Protein AF-A0A2A4T1X9-F1 (afdb_monomer_lite)

Secondary structure (DSSP, 8-state):
--HHHHHHHHHHHHHHHTPPPPPTT------SS--SEEEETTEEEEEGGGS-GGGTTTTS-HHHHHHHHHHHHHHHHHHHT--EEEEESSTTS--EEEE-

Sequence (100 aa):
MDTKKLIQELNVIFKQRGWELLPEDNNFKDSDWWDGSIIQVDTLYIDRNYIPYGKCRHDFTYSELDNYVMEYIKPICKKYGINGVIVGLCPGAGINYINI

Radius of gyration: 12.68 Å; chains: 1; bounding box: 30×29×30 Å

Foldseek 3Di:
DPQLVLLVVVQVVLVVVVFARFDNVLDPPPDLWDDGWHDDPQETEGECNRPPCVVVVVPDDPVVVVVVSCVRSVVSSVVVRRQWYWYAGTPPGDIDIDGD

pLDDT: mean 76.11, std 14.56, range [41.19, 93.19]

Structure (mmCIF, N/CA/C/O backbone):
data_AF-A0A2A4T1X9-F1
#
_entry.id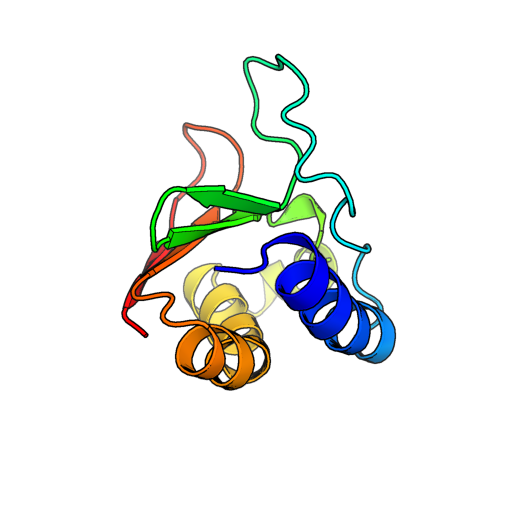   AF-A0A2A4T1X9-F1
#
loop_
_atom_site.group_PDB
_atom_site.id
_atom_site.type_symbol
_atom_site.label_atom_id
_atom_site.label_alt_id
_atom_site.label_comp_id
_atom_site.label_asym_id
_atom_site.label_entity_id
_atom_site.label_seq_id
_atom_site.pdbx_PDB_ins_code
_atom_site.Cartn_x
_atom_site.Cartn_y
_atom_site.Cartn_z
_atom_site.occupancy
_atom_site.B_iso_or_equiv
_atom_site.auth_seq_id
_atom_site.auth_comp_id
_atom_site.auth_asym_id
_atom_site.auth_atom_id
_atom_site.pdbx_PDB_model_num
ATOM 1 N N . MET A 1 1 ? -14.376 2.172 10.202 1.00 72.12 1 MET A N 1
ATOM 2 C CA . MET A 1 1 ? -12.994 1.674 10.052 1.00 72.12 1 MET A CA 1
ATOM 3 C C . MET A 1 1 ? -12.051 2.692 10.673 1.00 72.12 1 MET A C 1
ATOM 5 O O . MET A 1 1 ? -12.262 3.878 10.462 1.00 72.12 1 MET A O 1
ATOM 9 N N . ASP A 1 2 ? -11.075 2.256 11.470 1.00 80.38 2 ASP A N 1
ATOM 10 C CA . ASP A 1 2 ? -10.060 3.149 12.047 1.00 80.38 2 ASP A CA 1
ATOM 11 C C . ASP A 1 2 ? -8.918 3.344 11.039 1.00 80.38 2 ASP A C 1
ATOM 13 O O . ASP A 1 2 ? -7.953 2.577 11.006 1.00 80.38 2 ASP A O 1
ATOM 17 N N . THR A 1 3 ? -9.084 4.340 10.167 1.00 77.94 3 THR A N 1
ATOM 18 C CA . THR A 1 3 ? -8.148 4.663 9.080 1.00 77.94 3 THR A CA 1
ATOM 19 C C . THR A 1 3 ? -6.746 4.970 9.602 1.00 77.94 3 THR A C 1
ATOM 21 O O . THR A 1 3 ? -5.769 4.519 9.009 1.00 77.94 3 THR A O 1
ATOM 24 N N . LYS A 1 4 ? -6.628 5.663 10.744 1.00 82.12 4 LYS A N 1
ATOM 25 C CA . LYS A 1 4 ? -5.326 5.997 11.341 1.00 82.12 4 LYS A CA 1
ATOM 26 C C . LYS A 1 4 ? -4.581 4.739 11.763 1.00 82.12 4 LYS A C 1
ATOM 28 O O . LYS A 1 4 ? -3.412 4.571 11.427 1.00 82.12 4 LYS A O 1
ATOM 33 N N . LYS A 1 5 ? -5.269 3.815 12.435 1.00 87.12 5 LYS A N 1
ATOM 34 C CA . LYS A 1 5 ? -4.666 2.545 12.849 1.00 87.12 5 LYS A CA 1
ATOM 35 C C . LYS A 1 5 ? -4.304 1.651 11.659 1.00 87.12 5 LYS A C 1
ATOM 37 O O . LYS A 1 5 ? -3.262 1.006 11.689 1.00 87.12 5 LYS A O 1
ATOM 42 N N . LEU A 1 6 ? -5.127 1.625 10.608 1.00 87.31 6 LEU A N 1
ATOM 43 C CA . LEU A 1 6 ? -4.796 0.915 9.369 1.00 87.31 6 LEU A CA 1
ATOM 44 C C . LEU A 1 6 ? -3.504 1.468 8.749 1.00 87.31 6 LEU A C 1
ATOM 46 O O . LEU A 1 6 ? -2.601 0.688 8.455 1.00 87.31 6 LEU A O 1
ATOM 50 N N . ILE A 1 7 ? -3.392 2.794 8.593 1.00 86.19 7 ILE A N 1
ATOM 51 C CA . ILE A 1 7 ? -2.199 3.441 8.021 1.00 86.19 7 ILE A CA 1
ATOM 52 C C . ILE A 1 7 ? -0.963 3.154 8.879 1.00 86.19 7 ILE A C 1
ATOM 54 O O . ILE A 1 7 ? 0.090 2.830 8.338 1.00 86.19 7 ILE A O 1
ATOM 58 N N . GLN A 1 8 ? -1.086 3.193 10.208 1.00 88.38 8 GLN A N 1
ATOM 59 C CA . GLN A 1 8 ? 0.006 2.827 11.116 1.00 88.38 8 GLN A CA 1
ATOM 60 C C . GLN A 1 8 ? 0.489 1.389 10.895 1.00 88.38 8 GLN A C 1
ATOM 62 O O . GLN A 1 8 ? 1.694 1.154 10.816 1.00 88.38 8 GLN A O 1
ATOM 67 N N . GLU A 1 9 ? -0.427 0.427 10.759 1.00 91.44 9 GLU A N 1
AT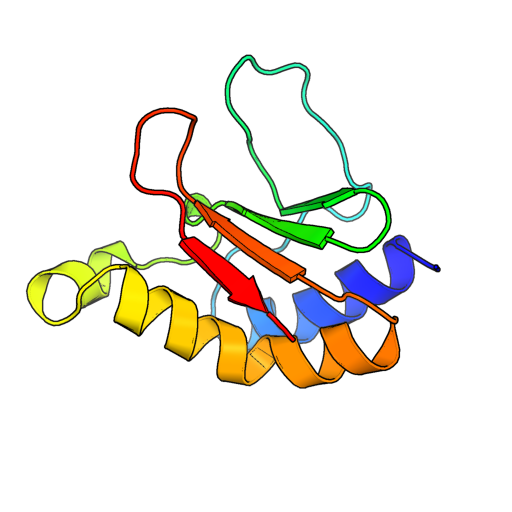OM 68 C CA . GLU A 1 9 ? -0.064 -0.968 10.494 1.00 91.44 9 GLU A CA 1
ATOM 69 C C . GLU A 1 9 ? 0.549 -1.150 9.095 1.00 91.44 9 GLU A C 1
ATOM 71 O O . GLU A 1 9 ? 1.542 -1.867 8.956 1.00 91.44 9 GLU A O 1
ATOM 76 N N . LEU A 1 10 ? 0.035 -0.463 8.067 1.00 89.94 10 LEU A N 1
ATOM 77 C CA . LEU A 1 10 ? 0.662 -0.448 6.739 1.00 89.94 10 LEU A CA 1
ATOM 78 C C . LEU A 1 10 ? 2.073 0.152 6.797 1.00 89.94 10 LEU A C 1
ATOM 80 O O . LEU A 1 10 ? 3.005 -0.417 6.236 1.00 89.94 10 LEU A O 1
ATOM 84 N N . ASN A 1 11 ? 2.274 1.242 7.538 1.00 90.12 11 ASN A N 1
ATOM 85 C CA . ASN A 1 11 ? 3.575 1.895 7.673 1.00 90.12 11 ASN A CA 1
ATOM 86 C C . ASN A 1 11 ? 4.633 1.017 8.353 1.00 90.12 11 ASN A C 1
ATOM 88 O O . ASN A 1 11 ? 5.824 1.174 8.074 1.00 90.12 11 ASN A O 1
ATOM 92 N N . VAL A 1 12 ? 4.235 0.037 9.172 1.00 93.19 12 VAL A N 1
ATOM 93 C CA . VAL A 1 12 ? 5.162 -1.000 9.658 1.00 93.19 12 VAL A CA 1
ATOM 94 C C . VAL A 1 12 ? 5.720 -1.817 8.489 1.00 93.19 12 VAL A C 1
ATOM 96 O O . VAL A 1 12 ? 6.933 -2.029 8.424 1.00 93.19 12 VAL A O 1
ATOM 99 N N . ILE A 1 13 ? 4.871 -2.227 7.541 1.00 91.81 13 ILE A N 1
ATOM 100 C CA . ILE A 1 13 ? 5.283 -2.970 6.339 1.00 91.81 13 ILE A CA 1
ATOM 101 C C . ILE A 1 13 ? 6.169 -2.103 5.447 1.00 91.81 13 ILE A C 1
ATOM 103 O O . ILE A 1 13 ? 7.250 -2.539 5.048 1.00 91.81 13 ILE A O 1
ATOM 107 N N . PHE A 1 14 ? 5.741 -0.871 5.163 1.00 89.25 14 PHE A N 1
ATOM 108 C CA . PHE A 1 14 ? 6.489 0.041 4.297 1.00 89.25 14 PHE A CA 1
ATOM 109 C C . PHE A 1 14 ? 7.892 0.299 4.860 1.00 89.25 14 PHE A C 1
ATOM 111 O O . PHE A 1 14 ? 8.881 0.165 4.138 1.00 89.25 14 PHE A O 1
ATOM 118 N N . LYS A 1 15 ? 8.011 0.517 6.177 1.00 91.00 15 LYS A N 1
ATOM 119 C CA . LYS A 1 15 ? 9.307 0.653 6.854 1.00 91.00 15 LYS A CA 1
ATOM 120 C C . LYS A 1 15 ? 10.182 -0.595 6.719 1.00 91.00 15 LYS A C 1
ATOM 122 O O . LYS A 1 15 ? 11.366 -0.473 6.418 1.00 91.00 15 LYS A O 1
ATOM 127 N N . GLN A 1 16 ? 9.625 -1.789 6.933 1.00 91.94 16 GLN A N 1
ATOM 128 C CA . GLN A 1 16 ? 10.365 -3.054 6.803 1.00 91.94 16 GLN A CA 1
ATOM 129 C C . GLN A 1 16 ? 10.875 -3.297 5.378 1.00 91.94 16 GLN A C 1
ATOM 131 O O . GLN A 1 16 ? 11.901 -3.949 5.193 1.00 91.94 16 GLN A O 1
ATOM 136 N N . ARG A 1 17 ? 10.166 -2.773 4.375 1.00 87.12 17 ARG A N 1
ATOM 137 C CA . ARG A 1 17 ? 10.484 -2.934 2.952 1.00 87.12 17 ARG A CA 1
ATOM 138 C C . ARG A 1 17 ? 11.347 -1.810 2.377 1.00 87.12 17 ARG A C 1
ATOM 140 O O . ARG A 1 17 ? 11.760 -1.906 1.224 1.00 87.12 17 ARG A O 1
ATOM 147 N N . GLY A 1 18 ? 11.635 -0.772 3.164 1.00 85.88 18 GLY A N 1
ATOM 148 C CA . GLY A 1 18 ? 12.352 0.415 2.694 1.00 85.88 18 GLY A CA 1
ATOM 149 C C . GLY A 1 18 ? 11.542 1.251 1.697 1.00 85.88 18 GLY A C 1
ATOM 150 O O . GLY A 1 18 ? 12.122 1.852 0.795 1.00 85.88 18 GLY A O 1
ATOM 151 N N . TRP A 1 19 ? 10.215 1.239 1.823 1.00 87.75 19 TRP A N 1
ATOM 152 C CA . TRP A 1 19 ? 9.280 2.062 1.052 1.00 87.75 19 TRP A CA 1
ATOM 153 C C . TRP A 1 19 ? 9.011 3.392 1.769 1.00 87.75 19 TRP A C 1
ATOM 155 O O . TRP A 1 19 ? 9.287 3.527 2.965 1.00 87.75 19 TRP A O 1
ATOM 165 N N . GLU A 1 20 ? 8.481 4.376 1.046 1.00 85.69 20 GLU A N 1
ATOM 166 C CA . GLU A 1 20 ? 8.140 5.677 1.623 1.00 85.69 20 GLU A CA 1
ATOM 167 C C . GLU A 1 20 ? 6.861 5.570 2.456 1.00 85.69 20 GLU A C 1
ATOM 169 O O . GLU A 1 20 ? 5.888 4.955 2.035 1.00 85.69 20 GLU A O 1
ATOM 174 N N . LEU A 1 21 ? 6.855 6.136 3.662 1.00 84.31 21 LEU A N 1
ATOM 175 C CA . LEU A 1 21 ? 5.721 5.982 4.570 1.00 84.31 21 LEU A CA 1
ATOM 176 C C . LEU A 1 21 ? 4.489 6.724 4.055 1.00 84.31 21 LEU A C 1
ATOM 178 O O . LEU A 1 21 ? 4.562 7.877 3.635 1.00 84.31 21 LEU A O 1
ATOM 182 N N . LEU A 1 22 ? 3.344 6.064 4.171 1.00 81.88 22 LEU A N 1
ATOM 183 C CA . LEU A 1 22 ? 2.038 6.627 3.885 1.00 81.88 22 LEU A CA 1
ATOM 184 C C . LEU A 1 22 ? 1.720 7.770 4.869 1.00 81.88 22 LEU A C 1
ATOM 186 O O . LEU A 1 22 ? 2.041 7.659 6.060 1.00 81.88 22 LEU A O 1
ATOM 190 N N . PRO A 1 23 ? 1.068 8.855 4.419 1.00 75.75 23 PRO A N 1
ATOM 191 C CA . PRO A 1 23 ? 0.735 9.990 5.275 1.00 75.75 23 PRO A CA 1
ATOM 192 C C . PRO A 1 23 ? -0.293 9.605 6.351 1.00 75.75 23 PRO A C 1
ATOM 194 O O . PRO A 1 23 ? -1.373 9.108 6.040 1.00 75.75 23 PRO A O 1
ATOM 197 N N . GLU A 1 24 ? 0.013 9.880 7.623 1.00 71.81 24 GLU A N 1
ATOM 198 C CA . GLU A 1 24 ? -0.807 9.446 8.772 1.00 71.81 24 GLU A CA 1
ATOM 199 C C . GLU A 1 24 ? -2.217 10.053 8.810 1.00 71.81 24 GLU A C 1
ATOM 201 O O . GLU A 1 24 ? -3.156 9.421 9.297 1.00 71.81 24 GLU A O 1
ATOM 206 N N . ASP A 1 25 ? -2.378 11.270 8.291 1.00 63.62 25 ASP A N 1
ATOM 207 C CA . ASP A 1 25 ? -3.641 12.007 8.371 1.00 63.62 25 ASP A CA 1
ATOM 208 C C . ASP A 1 25 ? -4.579 11.775 7.179 1.00 63.62 25 ASP A C 1
ATOM 210 O O . ASP A 1 25 ? -5.586 12.468 7.067 1.00 63.62 25 ASP A O 1
ATOM 214 N N . ASN A 1 26 ? -4.300 10.797 6.302 1.00 63.88 26 ASN A N 1
ATOM 215 C CA . ASN A 1 26 ? -5.071 10.599 5.061 1.00 63.88 26 ASN A CA 1
ATOM 216 C C . ASN A 1 26 ? -5.270 11.946 4.329 1.00 63.88 26 ASN A C 1
ATOM 218 O O . ASN A 1 26 ? -6.358 12.257 3.841 1.00 63.88 26 ASN A O 1
ATOM 222 N N . ASN A 1 27 ? -4.232 12.793 4.362 1.00 53.69 27 ASN A N 1
ATOM 223 C CA . ASN A 1 27 ? -4.295 14.157 3.863 1.00 53.69 27 ASN A CA 1
ATOM 224 C C . ASN A 1 27 ? -4.369 14.106 2.342 1.00 53.69 27 ASN A C 1
ATOM 226 O O . ASN A 1 27 ? -3.358 13.934 1.666 1.00 53.69 27 ASN A O 1
ATOM 230 N N . PHE A 1 28 ? -5.578 14.298 1.825 1.00 53.84 28 PHE A N 1
ATOM 231 C CA . PHE A 1 28 ? -5.791 14.759 0.466 1.00 53.84 28 PHE A CA 1
ATOM 232 C C . PHE A 1 28 ? -5.115 16.128 0.368 1.00 53.84 28 PHE A C 1
ATOM 234 O O . PHE A 1 28 ? -5.627 17.122 0.883 1.00 53.84 28 PHE A O 1
ATOM 241 N N . LYS A 1 29 ? -3.928 16.206 -0.237 1.00 44.53 29 LYS A N 1
ATOM 242 C CA . LYS A 1 29 ? -3.546 17.486 -0.825 1.00 44.53 29 LYS A CA 1
ATOM 243 C C . LYS A 1 29 ? -4.497 17.677 -1.999 1.00 44.53 29 LYS A C 1
ATOM 245 O O . LYS A 1 29 ? -4.576 16.786 -2.839 1.00 44.53 29 LYS A O 1
ATOM 250 N N . ASP A 1 30 ? -5.233 18.790 -2.001 1.00 42.12 30 ASP A N 1
ATOM 251 C CA . ASP A 1 30 ? -6.006 19.320 -3.136 1.00 42.12 30 ASP A CA 1
ATOM 252 C C . ASP A 1 30 ? -5.056 19.552 -4.313 1.00 42.12 30 ASP A C 1
ATOM 254 O O . ASP A 1 30 ? -4.585 20.646 -4.613 1.00 42.12 30 ASP A O 1
ATOM 258 N N . SER A 1 31 ? -4.673 18.450 -4.911 1.00 41.41 31 SER A N 1
ATOM 259 C CA . SER A 1 31 ? -3.771 18.340 -6.017 1.00 41.41 31 SER A CA 1
ATOM 260 C C . SER A 1 31 ? -4.607 17.638 -7.064 1.00 41.41 31 SER A C 1
ATOM 262 O O . SER A 1 31 ? -5.175 16.577 -6.795 1.00 41.41 31 SER A O 1
ATOM 264 N N . ASP A 1 32 ? -4.655 18.192 -8.273 1.00 46.50 32 ASP A N 1
ATOM 265 C CA . ASP A 1 32 ? -5.225 17.545 -9.467 1.00 46.50 32 ASP A CA 1
ATOM 266 C C . ASP A 1 32 ? -4.573 16.164 -9.778 1.00 46.50 32 ASP A C 1
ATOM 268 O O . ASP A 1 32 ? -4.878 15.510 -10.774 1.00 46.50 32 ASP A O 1
ATOM 272 N N . TRP A 1 33 ? -3.661 15.720 -8.909 1.00 48.91 33 TRP A N 1
ATOM 273 C CA . TRP A 1 33 ? -2.752 14.596 -8.979 1.00 48.91 33 TRP A CA 1
ATOM 274 C C . TRP A 1 33 ? -2.747 13.930 -7.598 1.00 48.91 33 TRP A C 1
ATOM 276 O O . TRP A 1 33 ? -2.461 14.567 -6.585 1.00 48.91 33 TRP A O 1
ATOM 286 N N . TRP A 1 34 ? -3.098 12.655 -7.524 1.00 48.59 34 TRP A N 1
ATOM 287 C CA . TRP A 1 34 ? -3.057 11.913 -6.269 1.00 48.59 34 TRP A CA 1
ATOM 288 C C . TRP A 1 34 ? -1.624 11.756 -5.756 1.00 48.59 34 TRP A C 1
ATOM 290 O O . TRP A 1 34 ? -0.877 10.970 -6.323 1.00 48.59 34 TRP A O 1
ATOM 300 N N . ASP A 1 35 ? -1.286 12.456 -4.673 1.00 45.66 35 ASP A N 1
ATOM 301 C CA . ASP A 1 35 ? -0.098 12.198 -3.853 1.00 45.66 35 ASP A CA 1
ATOM 302 C C . ASP A 1 35 ? -0.556 11.484 -2.573 1.00 45.66 35 ASP A C 1
ATOM 304 O O . ASP A 1 35 ? -1.067 12.123 -1.649 1.00 45.66 35 ASP A O 1
ATOM 308 N N . GLY A 1 36 ? -0.416 10.157 -2.507 1.00 51.97 36 GLY A N 1
ATOM 309 C CA . GLY A 1 36 ? -0.657 9.422 -1.260 1.00 51.97 36 GLY A CA 1
ATOM 310 C C . GLY A 1 36 ? -1.270 8.036 -1.392 1.00 51.97 36 GLY A C 1
ATOM 311 O O . GLY A 1 36 ? -1.601 7.552 -2.475 1.00 51.97 36 GLY A O 1
ATOM 312 N N . SER A 1 37 ? -1.474 7.408 -0.232 1.00 53.94 37 SER A N 1
ATOM 313 C CA . SER A 1 37 ? -2.486 6.368 -0.079 1.00 53.94 37 SER A CA 1
ATOM 314 C C . SER A 1 37 ? -3.790 6.969 0.425 1.00 53.94 37 SER A C 1
ATOM 316 O O . SER A 1 37 ? -3.782 7.672 1.437 1.00 53.94 37 SER A O 1
ATOM 318 N N . ILE A 1 38 ? -4.899 6.654 -0.231 1.00 64.62 38 ILE A N 1
ATOM 319 C CA . ILE A 1 38 ? -6.233 7.143 0.128 1.00 64.62 38 ILE A CA 1
ATOM 320 C C . ILE A 1 38 ? -7.076 5.947 0.539 1.00 64.62 38 ILE A C 1
ATOM 322 O O . ILE A 1 38 ? -7.036 4.913 -0.114 1.00 64.62 38 ILE A O 1
ATOM 326 N N . ILE A 1 39 ? -7.883 6.068 1.587 1.00 60.75 39 ILE A N 1
ATOM 327 C CA . ILE A 1 39 ? -8.927 5.072 1.851 1.00 60.75 39 ILE A CA 1
ATOM 328 C C . ILE A 1 39 ? -10.283 5.699 1.593 1.00 60.75 39 ILE A C 1
ATOM 330 O O . ILE A 1 39 ? -10.701 6.600 2.320 1.00 60.75 39 ILE A O 1
ATOM 334 N N . GLN A 1 40 ? -10.978 5.206 0.571 1.00 64.44 40 GLN A N 1
ATOM 335 C CA . GLN A 1 40 ? -12.337 5.622 0.257 1.00 64.44 40 GLN A CA 1
ATOM 336 C C . GLN A 1 40 ? -13.281 4.448 0.505 1.00 64.44 40 GLN A C 1
ATOM 338 O O . GLN A 1 40 ? -13.234 3.454 -0.210 1.00 64.44 40 GLN A O 1
ATOM 343 N N . VAL A 1 41 ? -14.144 4.582 1.517 1.00 65.56 41 VAL A N 1
ATOM 344 C CA . VAL A 1 41 ? -15.163 3.594 1.924 1.00 65.56 41 VAL A CA 1
ATOM 345 C C . VAL A 1 41 ? -14.564 2.237 2.329 1.00 65.56 41 VAL A C 1
ATOM 347 O O . VAL A 1 41 ? -14.375 1.989 3.518 1.00 65.56 41 VAL A O 1
ATOM 350 N N . ASP A 1 42 ? -14.258 1.388 1.353 1.00 77.06 42 ASP A N 1
ATOM 351 C CA . ASP A 1 42 ? -13.739 0.022 1.461 1.00 77.06 42 ASP A CA 1
ATOM 352 C C . ASP A 1 42 ? -12.587 -0.247 0.474 1.00 77.06 42 ASP A C 1
ATOM 354 O O . ASP A 1 42 ? -12.167 -1.390 0.299 1.00 77.06 42 ASP A O 1
ATOM 358 N N . THR A 1 43 ? -12.087 0.796 -0.190 1.00 81.56 43 THR A N 1
ATOM 359 C CA . THR A 1 43 ? -11.026 0.706 -1.188 1.00 81.56 43 THR A CA 1
ATOM 360 C C . THR A 1 43 ? -9.795 1.458 -0.706 1.00 81.56 43 THR A C 1
ATOM 362 O O . THR A 1 43 ? -9.866 2.642 -0.368 1.00 81.56 43 THR A O 1
ATOM 365 N N . LEU A 1 44 ? -8.662 0.757 -0.664 1.00 84.56 44 LEU A N 1
ATOM 366 C CA . LEU A 1 44 ? -7.354 1.335 -0.384 1.00 84.56 44 LEU A CA 1
ATOM 367 C C . LEU A 1 44 ? -6.689 1.703 -1.702 1.00 84.56 44 LEU A C 1
ATOM 369 O O . LEU A 1 44 ? -6.469 0.876 -2.573 1.00 84.56 44 LEU A O 1
ATOM 373 N N . TYR A 1 45 ? -6.305 2.946 -1.823 1.00 81.44 45 TYR A N 1
ATOM 374 C CA . TYR A 1 45 ? -5.539 3.457 -2.929 1.00 81.44 45 TYR A CA 1
ATOM 375 C C . TYR A 1 45 ? -4.106 3.652 -2.477 1.00 81.44 45 TYR A C 1
ATOM 377 O O . TYR A 1 45 ? -3.883 4.102 -1.357 1.00 81.44 45 TYR A O 1
ATOM 385 N N . ILE A 1 46 ? -3.143 3.312 -3.323 1.00 80.62 46 ILE A N 1
ATOM 386 C CA . ILE A 1 46 ? -1.719 3.502 -3.062 1.00 80.62 46 ILE A CA 1
ATOM 387 C C . ILE A 1 46 ? -1.085 4.093 -4.314 1.00 80.62 46 ILE A C 1
ATOM 389 O O . ILE A 1 46 ? -1.094 3.472 -5.380 1.00 80.62 46 ILE A O 1
ATOM 393 N N . ASP A 1 47 ? -0.512 5.283 -4.178 1.00 78.69 47 ASP A N 1
ATOM 394 C CA . ASP A 1 47 ? 0.347 5.842 -5.209 1.00 78.69 47 ASP A CA 1
ATOM 395 C C . ASP A 1 47 ? 1.671 5.061 -5.276 1.00 78.69 47 ASP A C 1
ATOM 397 O O . ASP A 1 47 ? 2.375 4.875 -4.278 1.00 78.69 47 ASP A O 1
ATOM 401 N N . ARG A 1 48 ? 2.026 4.605 -6.482 1.00 77.44 48 ARG A N 1
ATOM 402 C CA . ARG A 1 48 ? 3.293 3.918 -6.755 1.00 77.44 48 ARG A CA 1
ATOM 403 C C . ARG A 1 48 ? 4.510 4.782 -6.447 1.00 77.44 48 ARG A C 1
ATOM 405 O O . ARG A 1 48 ? 5.582 4.213 -6.317 1.00 77.44 48 ARG A O 1
ATOM 412 N N . ASN A 1 49 ? 4.399 6.102 -6.310 1.00 75.19 49 ASN A N 1
ATOM 413 C CA . ASN A 1 49 ? 5.521 6.928 -5.851 1.00 75.19 49 ASN A CA 1
ATOM 414 C C . ASN A 1 49 ? 6.027 6.506 -4.463 1.00 75.19 49 ASN A C 1
ATOM 416 O O . ASN A 1 49 ? 7.228 6.571 -4.210 1.00 75.19 49 ASN A O 1
ATOM 420 N N . TYR A 1 50 ? 5.152 5.953 -3.617 1.00 75.62 50 TYR A N 1
ATOM 421 C CA . TYR A 1 50 ? 5.533 5.460 -2.293 1.00 75.62 50 TYR A CA 1
ATOM 422 C C . TYR A 1 50 ? 6.297 4.132 -2.340 1.00 75.62 50 TYR A C 1
ATOM 424 O O . TYR A 1 50 ? 6.851 3.686 -1.334 1.00 75.62 50 TYR A O 1
ATOM 432 N N . ILE A 1 51 ? 6.347 3.487 -3.509 1.00 78.62 51 ILE A N 1
ATOM 433 C CA . ILE A 1 51 ? 6.958 2.178 -3.697 1.00 78.62 51 ILE A CA 1
ATOM 434 C C . ILE A 1 51 ? 7.996 2.285 -4.819 1.00 78.62 51 ILE A C 1
ATOM 436 O O . ILE A 1 51 ? 7.642 2.532 -5.967 1.00 78.62 51 ILE A O 1
ATOM 440 N N . PRO A 1 52 ? 9.298 2.077 -4.554 1.00 74.38 52 PRO A N 1
ATOM 441 C CA . PRO A 1 52 ? 10.369 2.385 -5.500 1.00 74.38 52 PRO A CA 1
ATOM 442 C C . PRO A 1 52 ? 10.483 1.351 -6.638 1.00 74.38 52 PRO A C 1
ATOM 444 O O . PRO A 1 52 ? 11.519 0.713 -6.826 1.00 74.38 52 PRO A O 1
ATOM 447 N N . TYR A 1 53 ? 9.435 1.212 -7.453 1.00 75.25 53 TYR A N 1
ATOM 448 C CA . TYR A 1 53 ? 9.371 0.323 -8.612 1.00 75.25 53 TYR A CA 1
ATOM 449 C C . TYR A 1 53 ? 10.475 0.604 -9.624 1.00 75.25 53 TYR A C 1
ATOM 451 O O . TYR A 1 53 ? 10.863 -0.301 -10.353 1.00 75.25 53 TYR A O 1
ATOM 459 N N . GLY A 1 54 ? 10.991 1.840 -9.681 1.00 67.00 54 GLY A N 1
ATOM 460 C CA . GLY A 1 54 ? 11.982 2.276 -10.669 1.00 67.00 54 GLY A CA 1
ATOM 461 C C . GLY A 1 54 ? 13.227 1.389 -10.755 1.00 67.00 54 GLY A C 1
ATOM 462 O O . GLY A 1 54 ? 13.806 1.276 -11.828 1.00 67.00 54 GLY A O 1
ATOM 463 N N . LYS A 1 55 ? 13.598 0.697 -9.671 1.00 64.69 55 LYS A N 1
ATOM 464 C CA . LYS A 1 55 ? 14.727 -0.248 -9.670 1.00 64.69 55 LYS A CA 1
ATOM 465 C C . LYS A 1 55 ? 14.406 -1.606 -10.304 1.00 64.69 55 LYS A C 1
ATOM 467 O O . LYS A 1 55 ? 15.331 -2.321 -10.658 1.00 64.69 55 LYS A O 1
ATOM 472 N N . CYS A 1 56 ? 13.125 -1.944 -10.446 1.00 65.69 56 CYS A N 1
ATOM 473 C CA . CYS A 1 56 ? 12.642 -3.260 -10.873 1.00 65.69 56 CYS A CA 1
ATOM 474 C C . CYS A 1 56 ? 11.806 -3.214 -12.170 1.00 65.69 56 CYS A C 1
ATOM 476 O O . CYS A 1 56 ? 11.443 -4.261 -12.695 1.00 65.69 56 CYS A O 1
ATOM 478 N N . ARG A 1 57 ? 11.491 -2.025 -12.715 1.00 67.31 57 ARG A N 1
ATOM 479 C CA . ARG A 1 57 ? 10.642 -1.876 -13.922 1.00 67.31 57 ARG A CA 1
ATOM 480 C C . ARG A 1 57 ? 11.242 -2.452 -15.207 1.00 67.31 57 ARG A C 1
ATOM 482 O O . ARG A 1 57 ? 10.515 -2.603 -16.181 1.00 67.31 57 ARG A O 1
ATOM 489 N N . HIS A 1 58 ? 12.547 -2.710 -15.244 1.00 71.94 58 HIS A N 1
ATOM 490 C CA . HIS A 1 58 ? 13.189 -3.331 -16.406 1.00 71.94 58 HIS A CA 1
ATOM 491 C C . HIS A 1 58 ? 12.934 -4.841 -16.480 1.00 71.94 58 HIS A C 1
ATOM 493 O O . HIS A 1 58 ? 12.956 -5.393 -17.576 1.00 71.94 58 HIS A O 1
ATOM 499 N N . ASP A 1 59 ? 12.639 -5.466 -15.338 1.00 80.06 59 ASP A N 1
ATOM 500 C CA . ASP A 1 59 ? 12.494 -6.917 -15.209 1.00 80.06 59 ASP A CA 1
ATOM 501 C C . ASP A 1 59 ? 11.037 -7.349 -14.990 1.00 80.06 59 ASP A C 1
ATOM 503 O O . ASP A 1 59 ? 10.695 -8.501 -15.239 1.00 80.06 59 ASP A O 1
ATOM 507 N N . PHE A 1 60 ? 10.173 -6.430 -14.544 1.00 80.00 60 PHE A N 1
ATOM 508 C CA . PHE A 1 60 ? 8.792 -6.728 -14.169 1.00 80.00 60 PHE A CA 1
ATOM 509 C C . PHE A 1 60 ? 7.807 -5.688 -14.697 1.00 80.00 60 PHE A C 1
ATOM 511 O O . PHE A 1 60 ? 8.066 -4.479 -14.706 1.00 80.00 60 PHE A O 1
ATOM 518 N N . THR A 1 61 ? 6.624 -6.162 -15.075 1.00 83.19 61 THR A N 1
ATOM 519 C CA . THR A 1 61 ? 5.478 -5.314 -15.400 1.00 83.19 61 THR A CA 1
ATOM 520 C C . THR A 1 61 ? 4.927 -4.628 -14.147 1.00 83.19 61 THR A C 1
ATOM 522 O O . THR A 1 61 ? 5.092 -5.101 -13.022 1.00 83.19 61 THR A O 1
ATOM 525 N N . TYR A 1 62 ? 4.188 -3.527 -14.324 1.00 78.31 62 TYR A N 1
ATOM 526 C CA . TYR A 1 62 ? 3.486 -2.894 -13.200 1.00 78.31 62 TYR A CA 1
ATOM 527 C C . TYR A 1 62 ? 2.533 -3.849 -12.485 1.00 78.31 62 TYR A C 1
ATOM 529 O O . TYR A 1 62 ? 2.437 -3.794 -11.268 1.00 78.31 62 TYR A O 1
ATOM 537 N N . SER A 1 63 ? 1.860 -4.736 -13.224 1.00 82.06 63 SER A N 1
ATOM 538 C CA . SER A 1 63 ? 0.930 -5.698 -12.635 1.00 82.06 63 SER A CA 1
ATOM 539 C C . SER A 1 63 ? 1.643 -6.675 -11.698 1.00 82.06 63 SER A C 1
ATOM 541 O O . SER A 1 63 ? 1.161 -6.931 -10.599 1.00 82.06 63 SER A O 1
ATOM 543 N N . GLU A 1 64 ? 2.823 -7.167 -12.084 1.00 84.62 64 GLU A N 1
ATOM 544 C CA . GLU A 1 64 ? 3.642 -8.047 -11.240 1.00 84.62 64 GLU A CA 1
ATOM 545 C C . GLU A 1 64 ? 4.150 -7.326 -9.989 1.00 84.62 64 GLU A C 1
ATOM 547 O O . GLU A 1 64 ? 4.081 -7.877 -8.891 1.00 84.62 64 GLU A O 1
ATOM 552 N N . LEU A 1 65 ? 4.591 -6.074 -10.130 1.00 85.19 65 LEU A N 1
ATOM 553 C CA . LEU A 1 65 ? 5.034 -5.258 -8.998 1.00 85.19 65 LEU A CA 1
ATOM 554 C C . LEU A 1 65 ? 3.879 -4.927 -8.040 1.00 85.19 65 LEU A C 1
ATOM 556 O O . LEU A 1 65 ? 4.046 -5.027 -6.826 1.00 85.19 65 LEU A O 1
ATOM 560 N N . ASP A 1 66 ? 2.699 -4.603 -8.571 1.00 85.81 66 ASP A N 1
ATOM 561 C CA . ASP A 1 66 ? 1.499 -4.361 -7.768 1.00 85.81 66 ASP A CA 1
ATOM 562 C C . ASP A 1 66 ? 1.062 -5.638 -7.032 1.00 85.81 66 ASP A C 1
ATOM 564 O O . ASP A 1 66 ? 0.760 -5.589 -5.841 1.00 85.81 66 ASP A O 1
ATOM 568 N N . ASN A 1 67 ? 1.097 -6.801 -7.693 1.00 86.81 67 ASN A N 1
ATOM 569 C CA . ASN A 1 67 ? 0.798 -8.086 -7.055 1.00 86.81 67 ASN A CA 1
ATOM 570 C C . ASN A 1 67 ? 1.790 -8.415 -5.931 1.00 86.81 67 ASN A C 1
ATOM 572 O O . ASN A 1 67 ? 1.373 -8.864 -4.866 1.00 86.81 67 ASN A O 1
ATOM 576 N N . TYR A 1 68 ? 3.079 -8.131 -6.122 1.00 88.12 68 TYR A N 1
ATOM 577 C CA . TYR A 1 68 ? 4.085 -8.289 -5.070 1.00 88.12 68 TYR A CA 1
ATOM 578 C C . TYR A 1 68 ? 3.788 -7.407 -3.849 1.00 88.12 68 TYR A C 1
ATOM 580 O O . TYR A 1 68 ? 3.897 -7.860 -2.713 1.00 88.12 68 TYR A O 1
ATOM 588 N N . VAL A 1 69 ? 3.365 -6.156 -4.051 1.00 88.31 69 VAL A N 1
ATOM 589 C CA . VAL A 1 69 ? 2.937 -5.279 -2.946 1.00 88.31 69 VAL A CA 1
ATOM 590 C C . VAL A 1 69 ? 1.722 -5.865 -2.226 1.00 88.31 69 VAL A C 1
ATOM 592 O O . VAL A 1 69 ? 1.686 -5.8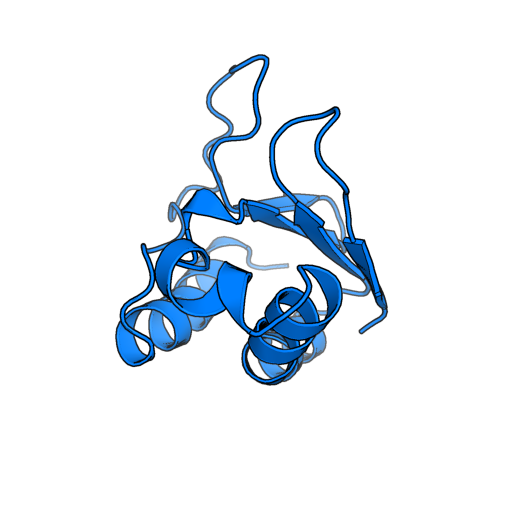86 -0.991 1.00 88.31 69 VAL A O 1
ATOM 595 N N . MET A 1 70 ? 0.759 -6.394 -2.985 1.00 89.75 70 MET A N 1
ATOM 596 C CA . MET A 1 70 ? -0.457 -7.003 -2.445 1.00 89.75 70 MET A CA 1
ATOM 597 C C . MET A 1 70 ? -0.191 -8.174 -1.511 1.00 89.75 70 MET A C 1
ATOM 599 O O . MET A 1 70 ? -0.901 -8.302 -0.515 1.00 89.75 70 MET A O 1
ATOM 603 N N . GLU A 1 71 ? 0.830 -8.992 -1.769 1.00 90.75 71 GLU A N 1
ATOM 604 C CA . GLU A 1 71 ? 1.198 -10.100 -0.877 1.00 90.75 71 GLU A CA 1
ATOM 605 C C . GLU A 1 71 ? 1.435 -9.633 0.568 1.00 90.75 71 GLU A C 1
ATOM 607 O O . GLU A 1 71 ? 1.108 -10.353 1.513 1.00 90.75 71 GLU A O 1
ATOM 612 N N . TYR A 1 72 ? 1.926 -8.404 0.754 1.00 91.56 72 TYR A N 1
ATOM 613 C CA . TYR A 1 72 ? 2.218 -7.853 2.076 1.00 91.56 72 TYR A CA 1
ATOM 614 C C . TYR A 1 72 ? 1.034 -7.141 2.712 1.00 91.56 72 TYR A C 1
ATOM 616 O O . TYR A 1 72 ? 0.789 -7.303 3.906 1.00 91.56 72 TYR A O 1
ATOM 624 N N . ILE A 1 73 ? 0.295 -6.348 1.942 1.00 90.56 73 ILE A N 1
ATOM 625 C CA . ILE A 1 73 ? -0.756 -5.484 2.500 1.00 90.56 73 ILE A CA 1
ATOM 626 C C . ILE A 1 73 ? -2.112 -6.189 2.611 1.00 90.56 73 ILE A C 1
ATOM 628 O O . ILE A 1 73 ? -2.957 -5.773 3.408 1.00 90.56 73 ILE A O 1
ATOM 632 N N . LYS A 1 74 ? -2.326 -7.286 1.870 1.00 91.44 74 LYS A N 1
ATOM 633 C CA . LYS A 1 74 ? -3.590 -8.039 1.843 1.00 91.44 74 LYS A CA 1
ATOM 634 C C . LYS A 1 74 ? -4.070 -8.523 3.222 1.00 91.44 74 LYS A C 1
ATOM 636 O O . LYS A 1 74 ? -5.266 -8.385 3.486 1.00 91.44 74 LYS A O 1
ATOM 641 N N . PRO A 1 75 ? -3.219 -9.039 4.133 1.00 92.88 75 PRO A N 1
ATOM 642 C CA . PRO A 1 75 ? -3.651 -9.412 5.482 1.00 92.88 75 PRO A CA 1
ATOM 643 C C . PRO A 1 75 ? -4.227 -8.235 6.282 1.00 92.88 75 PRO A C 1
ATOM 645 O O . PRO A 1 75 ? -5.254 -8.388 6.945 1.00 92.88 75 PRO A O 1
ATOM 648 N N . ILE A 1 76 ? -3.608 -7.053 6.183 1.00 91.38 76 ILE A N 1
ATOM 649 C CA . ILE A 1 76 ? -4.097 -5.833 6.840 1.00 91.38 76 ILE A CA 1
ATOM 650 C C . ILE A 1 76 ? -5.407 -5.390 6.184 1.00 91.38 76 ILE A C 1
ATOM 652 O O . ILE A 1 76 ? -6.386 -5.153 6.882 1.00 91.38 76 ILE A O 1
ATOM 656 N N . CYS A 1 77 ? -5.481 -5.379 4.852 1.00 89.31 77 CYS A N 1
ATOM 657 C CA . CYS A 1 77 ? -6.710 -5.038 4.132 1.00 89.31 77 CYS A CA 1
ATOM 658 C C . CYS A 1 77 ? -7.897 -5.914 4.578 1.00 89.31 77 C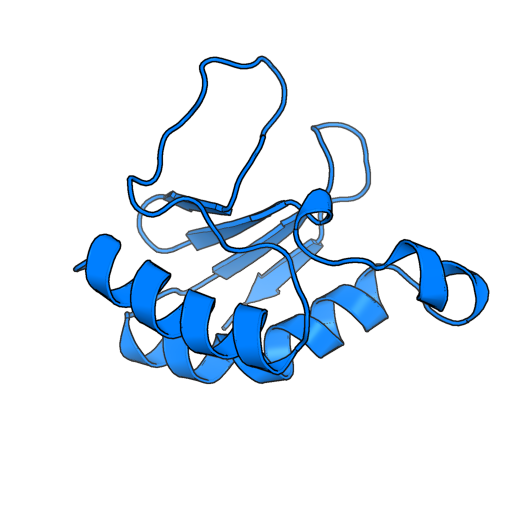YS A C 1
ATOM 660 O O . CYS A 1 77 ? -8.945 -5.387 4.949 1.00 89.31 77 CYS A O 1
ATOM 662 N N . LYS A 1 78 ? -7.706 -7.239 4.676 1.00 90.81 78 LYS A N 1
ATOM 663 C CA . LYS A 1 78 ? -8.735 -8.170 5.177 1.00 90.81 78 LYS A CA 1
ATOM 664 C C . LYS A 1 78 ? -9.150 -7.886 6.616 1.00 90.81 78 LYS A C 1
ATOM 666 O O . LYS A 1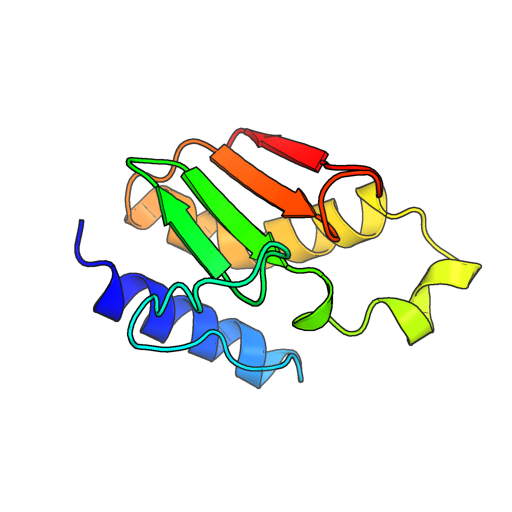 78 ? -10.339 -7.892 6.919 1.00 90.81 78 LYS A O 1
ATOM 671 N N . LYS A 1 79 ? -8.185 -7.620 7.502 1.00 91.12 79 LYS A N 1
ATOM 672 C CA . LYS A 1 79 ? -8.440 -7.305 8.918 1.00 91.12 79 LYS A CA 1
ATOM 673 C C . LYS A 1 79 ? -9.335 -6.073 9.091 1.00 91.12 79 LYS A C 1
ATOM 675 O O . LYS A 1 79 ? -10.102 -6.016 10.049 1.00 91.12 79 LYS A O 1
ATOM 680 N N . TYR A 1 80 ? -9.236 -5.105 8.183 1.00 88.00 80 TYR A N 1
ATOM 681 C CA . TYR A 1 80 ? -9.973 -3.843 8.253 1.00 88.00 80 TYR A CA 1
ATOM 682 C C . TYR A 1 80 ? -11.200 -3.775 7.331 1.00 88.00 80 TYR A C 1
ATOM 684 O O . TYR A 1 80 ? -11.892 -2.758 7.338 1.00 88.00 80 TYR A O 1
ATOM 692 N N . GLY A 1 81 ? -11.510 -4.846 6.593 1.00 87.19 81 GLY A N 1
ATOM 693 C CA . GLY A 1 81 ? -12.672 -4.896 5.699 1.00 87.19 81 GLY A CA 1
ATOM 694 C C . GLY A 1 81 ? -12.503 -4.082 4.414 1.00 87.19 81 GLY A C 1
ATOM 695 O O . GLY A 1 81 ? -13.485 -3.566 3.890 1.00 87.19 81 GLY A O 1
ATOM 696 N N . ILE A 1 82 ? -11.269 -3.943 3.928 1.00 87.81 82 ILE A N 1
ATOM 697 C CA . ILE A 1 82 ? -10.974 -3.376 2.609 1.00 87.81 82 ILE A CA 1
ATOM 698 C C . ILE A 1 82 ? -11.239 -4.454 1.553 1.00 87.81 82 ILE A C 1
ATOM 700 O O . ILE A 1 82 ? -10.637 -5.528 1.606 1.00 87.81 82 ILE A O 1
ATOM 704 N N . ASN A 1 83 ? -12.117 -4.158 0.597 1.00 87.19 83 ASN A N 1
ATOM 705 C CA . ASN A 1 83 ? -12.551 -5.073 -0.461 1.00 87.19 83 ASN A CA 1
ATOM 706 C C . ASN A 1 83 ? -11.733 -4.918 -1.749 1.00 87.19 83 ASN A C 1
ATOM 708 O O . ASN A 1 83 ? -11.620 -5.864 -2.529 1.00 87.19 83 ASN A O 1
ATOM 712 N N . GLY A 1 84 ? -11.139 -3.742 -1.962 1.00 85.50 84 GLY A N 1
ATOM 713 C CA . GLY A 1 84 ? -10.345 -3.444 -3.148 1.00 85.50 84 GLY A CA 1
ATOM 714 C C . GLY A 1 84 ? -9.082 -2.667 -2.817 1.00 85.50 84 GLY A C 1
ATOM 715 O O . GLY A 1 84 ? -9.069 -1.822 -1.923 1.00 85.50 84 GLY A O 1
ATOM 716 N N . VAL A 1 85 ? -8.017 -2.935 -3.566 1.00 86.19 85 VAL A N 1
ATOM 717 C CA . VAL A 1 85 ? -6.820 -2.097 -3.578 1.00 86.19 85 VAL A CA 1
ATOM 718 C C . VAL A 1 85 ? -6.589 -1.582 -4.985 1.00 86.19 85 VAL A C 1
ATOM 720 O O . VAL A 1 85 ? -6.614 -2.348 -5.948 1.00 86.19 85 VAL A O 1
ATOM 723 N N . ILE A 1 86 ? -6.351 -0.285 -5.108 1.00 82.31 86 ILE A N 1
ATOM 724 C CA . ILE A 1 86 ? -5.969 0.353 -6.357 1.00 82.31 86 ILE A CA 1
ATOM 725 C C . ILE A 1 86 ? -4.544 0.853 -6.220 1.00 82.31 86 ILE A C 1
ATOM 727 O O . ILE A 1 86 ? -4.246 1.698 -5.379 1.00 82.31 86 ILE A O 1
ATOM 731 N N . VAL A 1 87 ? -3.674 0.347 -7.08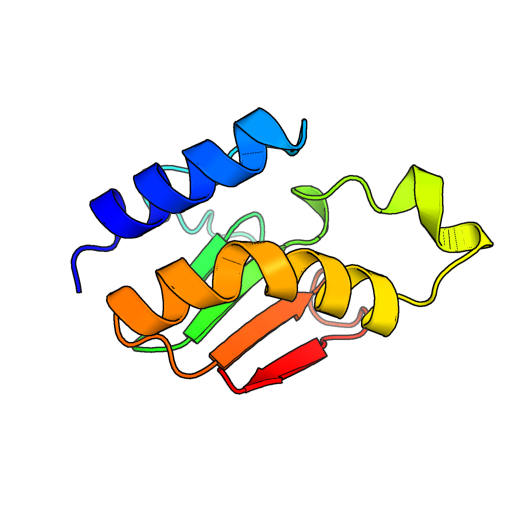5 1.00 81.06 87 VAL A N 1
ATOM 732 C CA . VAL A 1 87 ? -2.288 0.796 -7.175 1.00 81.06 87 VAL A CA 1
ATOM 733 C C . VAL A 1 87 ? -2.109 1.510 -8.508 1.00 81.06 87 VAL A C 1
ATOM 735 O O . VAL A 1 87 ? -2.430 0.970 -9.571 1.00 81.06 87 VAL A O 1
ATOM 738 N N . GLY A 1 88 ? -1.647 2.756 -8.468 1.00 72.25 88 GLY A N 1
ATOM 739 C CA . GLY A 1 88 ? -1.616 3.608 -9.653 1.00 72.25 88 GLY A CA 1
ATOM 740 C C . GLY A 1 88 ? -0.567 4.704 -9.579 1.00 72.25 88 GLY A C 1
ATOM 741 O O . GLY A 1 88 ? -0.058 5.028 -8.515 1.00 72.25 88 GLY A O 1
ATOM 742 N N . LEU A 1 89 ? -0.235 5.246 -10.747 1.00 59.47 89 LEU A N 1
ATOM 743 C CA . LEU A 1 89 ? 0.304 6.601 -10.876 1.00 59.47 89 LEU A CA 1
ATOM 744 C C . LEU A 1 89 ? -0.871 7.486 -11.328 1.00 59.47 89 LEU A C 1
ATOM 746 O O . LEU A 1 89 ? -1.883 6.943 -11.764 1.00 59.47 89 LEU A O 1
ATOM 750 N N . CYS A 1 90 ? -0.744 8.807 -11.209 1.00 49.34 90 CYS A N 1
ATOM 751 C CA . CYS A 1 90 ? -1.704 9.847 -11.624 1.00 49.34 90 CYS A CA 1
ATOM 752 C C . CYS A 1 90 ? -2.680 9.475 -12.775 1.00 49.34 90 CYS A C 1
ATOM 754 O O . CYS A 1 90 ? -2.304 8.721 -13.681 1.00 49.34 90 CYS A O 1
ATOM 756 N N . PRO A 1 91 ? -3.904 10.047 -12.822 1.00 41.19 91 PRO A N 1
ATOM 757 C CA . PRO A 1 91 ? -4.914 9.682 -13.821 1.00 41.19 91 PRO A CA 1
ATOM 758 C C . PRO A 1 91 ? -4.358 9.787 -15.252 1.00 41.19 91 PRO A C 1
ATOM 760 O O . PRO A 1 91 ? -3.990 10.861 -15.717 1.00 41.19 91 PRO A O 1
ATOM 763 N N . GLY A 1 92 ? -4.263 8.639 -15.935 1.00 43.91 92 GLY A N 1
ATOM 764 C CA . GLY A 1 92 ? -3.679 8.499 -17.278 1.00 43.91 92 GLY A CA 1
ATOM 765 C C . GLY A 1 92 ? -2.507 7.513 -17.361 1.00 43.91 92 GLY A C 1
ATOM 766 O O . GLY A 1 92 ? -2.239 6.975 -18.434 1.00 43.91 92 GLY A O 1
ATOM 767 N N . ALA A 1 93 ? -1.853 7.202 -16.239 1.00 52.78 93 ALA A N 1
ATOM 768 C CA . ALA A 1 93 ? -0.871 6.126 -16.147 1.00 52.78 93 ALA A CA 1
ATOM 769 C C . ALA A 1 93 ? -1.536 4.867 -15.568 1.00 52.78 93 ALA A C 1
ATOM 771 O O . ALA A 1 93 ? -2.243 4.941 -14.570 1.00 52.78 93 ALA A O 1
ATOM 772 N N . GLY A 1 94 ? -1.340 3.714 -16.219 1.00 60.53 94 GLY A N 1
ATOM 773 C CA . GLY A 1 94 ? -2.101 2.477 -15.990 1.00 60.53 94 GLY A CA 1
ATOM 774 C C . GLY A 1 94 ? -2.457 2.191 -14.525 1.00 60.53 94 GLY A C 1
ATOM 775 O O . GLY A 1 94 ? -1.570 1.995 -13.691 1.00 60.53 94 GLY A O 1
ATOM 776 N N . ILE A 1 95 ? -3.757 2.155 -14.238 1.00 69.69 95 ILE A N 1
ATOM 777 C CA . ILE A 1 95 ? -4.334 1.847 -12.927 1.00 69.69 95 ILE A CA 1
ATOM 778 C C . ILE A 1 95 ? -4.535 0.335 -12.838 1.00 69.69 95 ILE A C 1
ATOM 780 O O . ILE A 1 95 ? -5.031 -0.269 -13.789 1.00 69.69 95 ILE A O 1
ATOM 784 N N . ASN A 1 96 ? -4.175 -0.272 -11.707 1.00 75.19 96 ASN A N 1
ATOM 785 C CA . ASN A 1 96 ? -4.452 -1.681 -11.450 1.00 75.19 96 ASN A CA 1
ATOM 786 C C . ASN A 1 96 ? -5.399 -1.821 -10.251 1.00 75.19 96 ASN A C 1
ATOM 788 O O . ASN A 1 96 ? -5.091 -1.334 -9.163 1.00 75.19 96 ASN A O 1
ATOM 792 N N . TYR A 1 97 ? -6.552 -2.460 -10.467 1.00 79.75 97 TYR A N 1
ATOM 793 C CA . TYR A 1 97 ? -7.539 -2.760 -9.427 1.00 79.75 97 TYR A CA 1
ATOM 794 C C . TYR A 1 97 ? -7.418 -4.220 -9.008 1.00 79.75 97 TYR A C 1
ATOM 796 O O . TYR A 1 97 ? -7.484 -5.118 -9.850 1.00 79.75 97 TYR A O 1
ATOM 804 N N . ILE A 1 98 ? -7.275 -4.459 -7.707 1.00 81.25 98 ILE A N 1
ATOM 805 C CA . ILE A 1 98 ? -7.045 -5.788 -7.151 1.00 81.25 98 ILE A CA 1
ATOM 806 C C . ILE A 1 98 ? -8.089 -6.068 -6.068 1.00 81.25 98 ILE A C 1
ATOM 808 O O . ILE A 1 98 ? -8.144 -5.382 -5.049 1.00 81.25 98 ILE A O 1
ATOM 812 N N . ASN A 1 99 ? -8.901 -7.105 -6.284 1.00 84.62 99 ASN A N 1
ATOM 813 C CA . ASN A 1 99 ? -9.860 -7.603 -5.294 1.00 84.62 99 ASN A CA 1
ATOM 814 C C . ASN A 1 99 ? -9.140 -8.334 -4.145 1.00 84.62 99 ASN A C 1
ATOM 816 O O . ASN A 1 99 ? -8.220 -9.131 -4.374 1.00 84.62 99 ASN A O 1
ATOM 820 N N . ILE A 1 100 ? -9.574 -8.084 -2.907 1.00 82.19 100 ILE A N 1
ATOM 821 C CA . ILE A 1 100 ? -8.993 -8.658 -1.678 1.00 82.19 100 ILE A CA 1
ATOM 822 C C . ILE A 1 100 ? -9.604 -10.017 -1.314 1.00 82.19 100 ILE A C 1
ATOM 824 O O . ILE A 1 100 ? -10.839 -10.149 -1.274 1.00 82.19 100 ILE A O 1
#